Protein AF-A0A0F9BUM3-F1 (afdb_monomer)

Solvent-accessible surface area (backbone atoms only — not comparable to full-atom values): 4079 Å² total; per-residue (Å²): 134,83,78,94,62,64,63,66,62,52,48,54,50,51,41,56,51,45,42,75,76,43,57,92,71,67,73,86,79,75,58,69,68,60,55,52,49,54,52,50,50,52,52,52,47,53,54,48,54,62,70,74,46,82,62,67,78,94,43,91,73,93,126

Foldseek 3Di:
DDQPDDLVVVFVVVQVVCCVVPVPVPDDDDDPVVSVVVSVVVVVVVVVLVVVDDDPPPDRDPD

Sequence (63 aa):
MSSLINRSAVKNFILKKLESMRPWLGFNRVSKTALDVYEGRIRAMIIKDIKDHPSKGKTFRLD

Radius of gyration: 16.13 Å; Cα contacts (8 Å, |Δi|>4): 30; chains: 1; bounding box: 37×18×42 Å

Nearest PDB structures (foldseek):
  4x23-assembly1_A  TM=5.971E-01  e=5.004E-01  Drosophila melanogaster
  7e8d-assembly1_E  TM=6.000E-01  e=1.302E+00  Homo sapiens
  6m4d-assembly1_E  TM=6.220E-01  e=3.648E+00  Homo sapiens
  6see-assembly1_A  TM=6.694E-01  e=5.270E+00  Homo sapiens

Structure (mmCIF, N/CA/C/O backbone):
data_AF-A0A0F9BUM3-F1
#
_entry.id   AF-A0A0F9BUM3-F1
#
loop_
_atom_site.group_PDB
_atom_site.id
_atom_site.type_symbol
_atom_site.label_atom_id
_atom_site.label_alt_id
_atom_site.label_comp_id
_atom_site.label_asym_id
_atom_site.label_entity_id
_atom_site.label_seq_id
_atom_site.pdbx_PDB_ins_code
_atom_site.Cartn_x
_atom_site.Cartn_y
_atom_site.Cartn_z
_atom_site.occupancy
_atom_site.B_iso_or_equiv
_atom_site.auth_seq_id
_atom_site.auth_comp_id
_atom_site.auth_asym_id
_atom_site.auth_atom_id
_atom_site.pdbx_PDB_model_num
ATOM 1 N N . MET A 1 1 ? 4.633 9.243 14.767 1.00 58.84 1 MET A N 1
ATOM 2 C CA . MET A 1 1 ? 3.503 8.417 14.281 1.00 58.84 1 MET A CA 1
ATOM 3 C C . MET A 1 1 ? 4.069 7.107 13.762 1.00 58.84 1 MET A C 1
ATOM 5 O O . MET A 1 1 ? 4.970 7.159 12.936 1.00 58.84 1 MET A O 1
ATOM 9 N N . SER A 1 2 ? 3.607 5.966 14.282 1.00 78.00 2 SER A N 1
ATOM 10 C CA . SER A 1 2 ? 4.015 4.651 13.765 1.00 78.00 2 SER A CA 1
ATOM 11 C C . SER A 1 2 ? 3.477 4.453 12.344 1.00 78.00 2 SER A C 1
ATOM 13 O O . SER A 1 2 ? 2.404 4.974 12.023 1.00 78.00 2 SER A O 1
ATOM 15 N N . SER A 1 3 ? 4.221 3.745 11.491 1.00 85.12 3 SER A N 1
ATOM 16 C CA . SER A 1 3 ? 3.763 3.466 10.129 1.00 85.12 3 SER A CA 1
ATOM 17 C C . SER A 1 3 ? 2.662 2.408 10.144 1.00 85.12 3 SER A C 1
ATOM 19 O O . SER A 1 3 ? 2.776 1.411 10.853 1.00 85.12 3 SER A O 1
ATOM 21 N N . LEU A 1 4 ? 1.606 2.615 9.354 1.00 90.50 4 LEU A N 1
ATOM 22 C CA . LEU A 1 4 ? 0.507 1.647 9.223 1.00 90.50 4 LEU A CA 1
ATOM 23 C C . LEU A 1 4 ? 0.856 0.478 8.291 1.00 90.50 4 LEU A C 1
ATOM 25 O O . LEU A 1 4 ? 0.145 -0.521 8.271 1.00 90.50 4 LEU A O 1
ATOM 29 N N . ILE A 1 5 ? 1.924 0.608 7.498 1.00 92.06 5 ILE A N 1
ATOM 30 C CA . ILE A 1 5 ? 2.302 -0.368 6.474 1.00 92.06 5 ILE A CA 1
ATOM 31 C C . ILE A 1 5 ? 3.765 -0.776 6.598 1.00 92.06 5 ILE A C 1
ATOM 33 O O . ILE A 1 5 ? 4.639 0.016 6.950 1.00 92.06 5 ILE A O 1
ATOM 37 N N . ASN A 1 6 ? 4.067 -2.006 6.185 1.00 94.62 6 ASN A N 1
ATOM 38 C CA . ASN A 1 6 ? 5.446 -2.401 5.935 1.00 94.62 6 ASN A CA 1
ATOM 39 C C . ASN A 1 6 ? 5.921 -1.788 4.608 1.00 94.62 6 ASN A C 1
ATOM 41 O O . ASN A 1 6 ? 5.705 -2.336 3.525 1.00 94.62 6 ASN A O 1
ATOM 45 N N . ARG A 1 7 ? 6.598 -0.642 4.701 1.00 93.25 7 ARG A N 1
ATOM 46 C CA . ARG A 1 7 ? 7.101 0.112 3.541 1.00 93.25 7 ARG A CA 1
ATOM 47 C C . ARG A 1 7 ? 8.033 -0.706 2.642 1.00 93.25 7 ARG A C 1
ATOM 49 O O . ARG A 1 7 ? 7.998 -0.533 1.425 1.00 93.25 7 ARG A O 1
ATOM 56 N N . SER A 1 8 ? 8.832 -1.607 3.219 1.00 94.31 8 SER A N 1
ATOM 57 C CA . SER A 1 8 ? 9.734 -2.485 2.461 1.00 94.31 8 SER A CA 1
ATOM 58 C C . SER A 1 8 ? 8.946 -3.487 1.615 1.00 94.31 8 SER A C 1
ATOM 60 O O . SER A 1 8 ? 9.171 -3.603 0.409 1.00 94.31 8 SER A O 1
ATOM 62 N N . ALA A 1 9 ? 7.947 -4.139 2.217 1.00 95.50 9 ALA A N 1
ATOM 63 C CA . ALA A 1 9 ? 7.080 -5.079 1.512 1.00 95.50 9 ALA A CA 1
ATOM 64 C C . ALA A 1 9 ? 6.303 -4.396 0.375 1.00 95.50 9 ALA A C 1
ATOM 66 O O . ALA A 1 9 ? 6.273 -4.907 -0.745 1.00 95.50 9 ALA A O 1
ATOM 67 N N . VAL A 1 10 ? 5.747 -3.206 0.629 1.00 95.88 10 VAL A N 1
ATOM 68 C CA . VAL A 1 10 ? 5.004 -2.433 -0.381 1.00 95.88 10 VAL A CA 1
ATOM 69 C C . VAL A 1 10 ? 5.908 -2.010 -1.538 1.00 95.88 10 VAL A C 1
ATOM 71 O O . VAL A 1 10 ? 5.534 -2.178 -2.697 1.00 95.88 10 VAL A O 1
ATOM 74 N N . LYS A 1 11 ? 7.125 -1.530 -1.255 1.00 96.31 11 LYS A N 1
ATOM 75 C CA . LYS A 1 11 ? 8.113 -1.209 -2.294 1.00 96.31 11 LYS A CA 1
ATOM 76 C C . LYS A 1 11 ? 8.411 -2.422 -3.179 1.00 96.31 11 LYS A C 1
ATOM 78 O O . LYS A 1 11 ? 8.365 -2.304 -4.401 1.00 96.31 11 LYS A O 1
ATOM 83 N N . ASN A 1 12 ? 8.698 -3.574 -2.573 1.00 96.31 12 ASN A N 1
ATOM 84 C CA . ASN A 1 12 ? 9.026 -4.795 -3.311 1.00 96.31 12 ASN A CA 1
ATOM 85 C C . ASN A 1 12 ? 7.853 -5.271 -4.170 1.00 96.31 12 ASN A C 1
ATOM 87 O O . ASN A 1 12 ? 8.050 -5.674 -5.314 1.00 96.31 12 ASN A O 1
ATOM 91 N N . PHE A 1 13 ? 6.632 -5.184 -3.641 1.00 96.88 13 PHE A N 1
ATOM 92 C CA . PHE A 1 13 ? 5.426 -5.505 -4.392 1.00 96.88 13 PHE A CA 1
ATOM 93 C C . PHE A 1 13 ? 5.254 -4.591 -5.613 1.00 96.88 13 PHE A C 1
ATOM 95 O O . PHE A 1 13 ? 5.027 -5.086 -6.715 1.00 96.88 13 PHE A O 1
ATOM 102 N N . ILE A 1 14 ? 5.417 -3.273 -5.439 1.00 96.00 14 ILE A N 1
ATOM 103 C CA . ILE A 1 14 ? 5.311 -2.299 -6.536 1.00 96.00 14 ILE A CA 1
ATOM 104 C C . ILE A 1 14 ? 6.334 -2.605 -7.632 1.00 96.00 14 ILE A C 1
ATOM 106 O O . ILE A 1 14 ? 5.958 -2.661 -8.799 1.00 96.00 14 ILE A O 1
ATOM 110 N N . LEU A 1 15 ? 7.601 -2.831 -7.273 1.00 96.69 15 LEU A N 1
ATOM 111 C CA . LEU A 1 15 ? 8.654 -3.114 -8.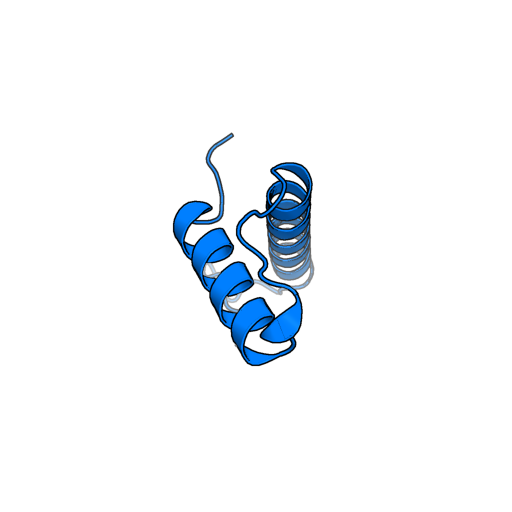253 1.00 96.69 15 LEU A CA 1
ATOM 112 C C . LEU A 1 15 ? 8.370 -4.398 -9.035 1.00 96.69 15 LEU A C 1
ATOM 114 O O . LEU A 1 15 ? 8.362 -4.358 -10.261 1.00 96.69 15 LEU A O 1
ATOM 118 N N . LYS A 1 16 ? 8.020 -5.492 -8.346 1.00 96.81 16 LYS A N 1
ATOM 119 C CA . LYS A 1 16 ? 7.640 -6.753 -9.003 1.00 96.81 16 LYS A CA 1
ATOM 120 C C . LYS A 1 16 ? 6.436 -6.579 -9.925 1.00 96.81 16 LYS A C 1
ATOM 122 O O . LYS A 1 16 ? 6.396 -7.139 -11.019 1.00 96.81 16 LYS A O 1
ATOM 127 N N . LYS A 1 17 ? 5.440 -5.793 -9.505 1.00 96.94 17 LYS A N 1
ATOM 128 C CA . LYS A 1 17 ? 4.255 -5.551 -10.330 1.00 96.94 17 LYS A CA 1
ATOM 129 C C . LYS A 1 17 ? 4.596 -4.713 -11.564 1.00 96.94 17 LYS A C 1
ATOM 131 O O . LYS A 1 17 ? 4.145 -5.052 -12.655 1.00 96.94 17 LYS A O 1
ATOM 136 N N . LEU A 1 18 ? 5.418 -3.676 -11.419 1.00 96.44 18 LEU A N 1
ATOM 137 C CA . LEU A 1 18 ? 5.892 -2.859 -12.538 1.00 96.44 18 LEU A CA 1
ATOM 138 C C . LEU A 1 18 ? 6.722 -3.675 -13.531 1.00 96.44 18 LEU A C 1
ATOM 140 O O . LEU A 1 18 ? 6.487 -3.567 -14.731 1.00 96.44 18 LEU A O 1
ATOM 144 N N . GLU A 1 19 ? 7.620 -4.522 -13.037 1.00 95.69 19 GLU A N 1
ATOM 145 C CA . GLU A 1 19 ? 8.412 -5.449 -13.847 1.00 95.69 19 GLU A CA 1
ATOM 146 C C . GLU A 1 19 ? 7.512 -6.403 -14.642 1.00 95.69 19 GLU A C 1
ATOM 148 O O . GLU A 1 19 ? 7.688 -6.549 -15.847 1.00 95.69 19 GLU A O 1
ATOM 153 N N . SER A 1 20 ? 6.466 -6.954 -14.014 1.00 96.38 20 SER A N 1
ATOM 154 C CA . S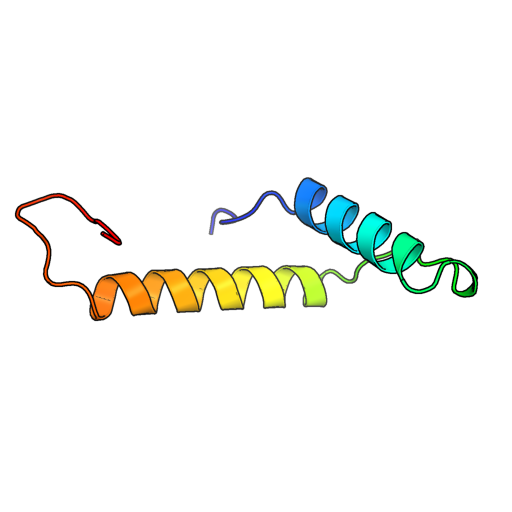ER A 1 20 ? 5.506 -7.827 -14.707 1.00 96.38 20 SER A CA 1
ATOM 155 C C . SER A 1 20 ? 4.687 -7.119 -15.795 1.00 96.38 20 SER A C 1
ATOM 157 O O . SER A 1 20 ? 4.252 -7.753 -16.750 1.00 96.38 20 SER A O 1
ATOM 159 N N . MET A 1 21 ? 4.441 -5.813 -15.651 1.00 96.06 21 MET A N 1
ATOM 160 C CA . MET A 1 21 ? 3.594 -5.048 -16.574 1.00 96.06 21 MET A CA 1
ATOM 161 C C . MET A 1 21 ? 4.390 -4.371 -17.690 1.00 96.06 21 MET A C 1
ATOM 163 O O . MET A 1 21 ? 3.857 -4.146 -18.775 1.00 96.06 21 MET A O 1
ATOM 167 N N . ARG A 1 22 ? 5.622 -3.950 -17.397 1.00 93.94 22 ARG A N 1
ATOM 168 C CA . ARG A 1 22 ? 6.466 -3.135 -18.280 1.00 93.94 22 ARG A CA 1
ATOM 169 C C . ARG A 1 22 ? 7.938 -3.530 -18.099 1.00 93.94 22 ARG A C 1
ATOM 171 O O . ARG A 1 22 ? 8.733 -2.703 -17.640 1.00 93.94 22 ARG A O 1
ATOM 178 N N . PRO A 1 23 ? 8.316 -4.774 -18.446 1.00 92.06 23 PRO A N 1
ATOM 179 C CA . PRO A 1 23 ? 9.660 -5.293 -18.184 1.00 92.06 23 PRO A CA 1
ATOM 180 C C . PRO A 1 23 ? 10.758 -4.475 -18.878 1.00 92.06 23 PRO A C 1
ATOM 182 O O . PRO A 1 23 ? 11.835 -4.287 -18.324 1.00 92.06 23 PRO A O 1
ATOM 185 N N . TRP A 1 24 ? 10.468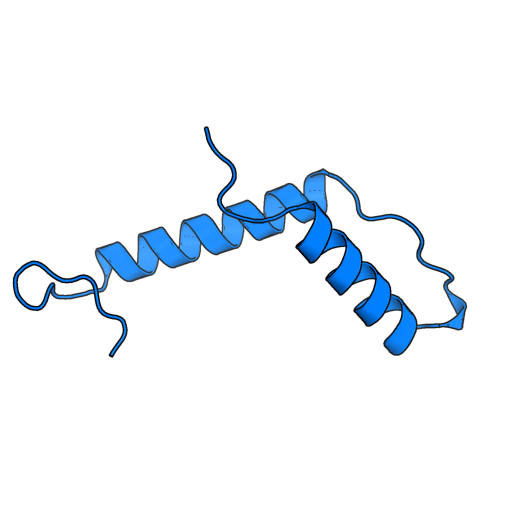 -3.897 -20.048 1.00 94.69 24 TRP A N 1
ATOM 186 C CA . TRP A 1 24 ? 11.428 -3.101 -20.824 1.00 94.69 24 TRP A CA 1
ATOM 187 C C . TRP A 1 24 ? 11.796 -1.747 -20.194 1.00 94.69 24 TRP A C 1
ATOM 189 O O . TRP A 1 24 ? 12.738 -1.108 -20.653 1.00 94.69 24 TRP A O 1
ATOM 199 N N . LEU A 1 25 ? 11.071 -1.282 -19.167 1.00 92.38 25 LEU A N 1
ATOM 200 C CA . LEU A 1 25 ? 11.334 0.014 -18.525 1.00 92.38 25 LEU A CA 1
ATOM 201 C C . LEU A 1 25 ? 12.313 -0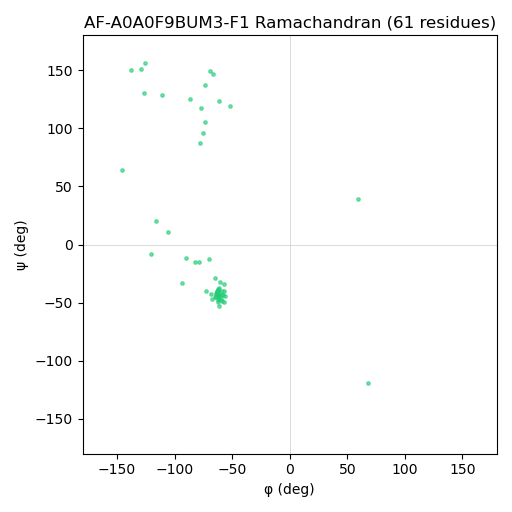.063 -17.343 1.00 92.38 25 LEU A C 1
ATOM 203 O O . LEU A 1 25 ? 12.765 0.980 -16.878 1.00 92.38 25 LEU A O 1
ATOM 207 N N . GLY A 1 26 ? 12.643 -1.262 -16.846 1.00 91.12 26 GLY A N 1
ATOM 208 C CA . GLY A 1 26 ? 13.718 -1.447 -15.860 1.00 91.12 26 GLY A CA 1
ATOM 209 C C . GLY A 1 26 ? 13.539 -0.687 -14.536 1.00 91.12 26 GLY A C 1
ATOM 210 O O . GLY A 1 26 ? 14.501 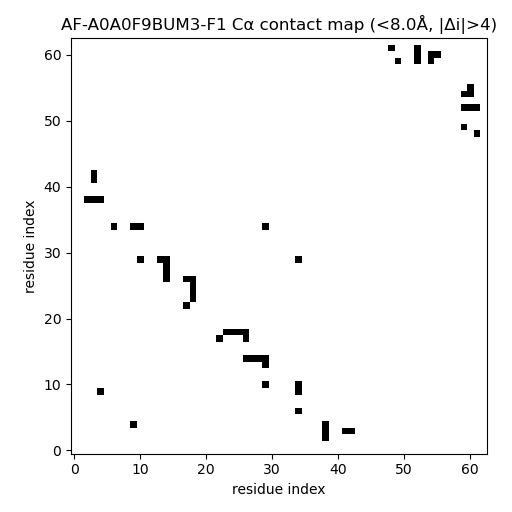-0.141 -13.994 1.00 91.12 26 GLY A O 1
ATOM 211 N N . PHE A 1 27 ? 12.315 -0.612 -14.001 1.00 92.25 27 PHE A N 1
ATOM 212 C CA . PHE A 1 27 ? 12.052 0.094 -12.741 1.00 92.25 27 PHE A CA 1
ATOM 213 C C . PHE A 1 27 ? 12.825 -0.520 -11.561 1.00 92.25 27 PHE A C 1
ATOM 215 O O . PHE A 1 27 ? 12.627 -1.681 -11.221 1.00 92.25 27 PHE A O 1
ATOM 222 N N . ASN A 1 28 ? 13.641 0.283 -10.870 1.00 93.38 28 ASN A N 1
ATOM 223 C CA . ASN A 1 28 ? 14.455 -0.164 -9.725 1.00 93.38 28 ASN A CA 1
ATOM 224 C C . ASN A 1 28 ? 14.164 0.586 -8.410 1.00 93.38 28 ASN A C 1
ATOM 226 O O . ASN A 1 28 ? 14.680 0.239 -7.342 1.00 93.38 28 ASN A O 1
ATOM 230 N N . ARG A 1 29 ? 13.350 1.644 -8.464 1.00 94.38 29 ARG A N 1
ATOM 231 C CA . ARG A 1 29 ? 13.107 2.557 -7.345 1.00 94.38 29 ARG A CA 1
ATOM 232 C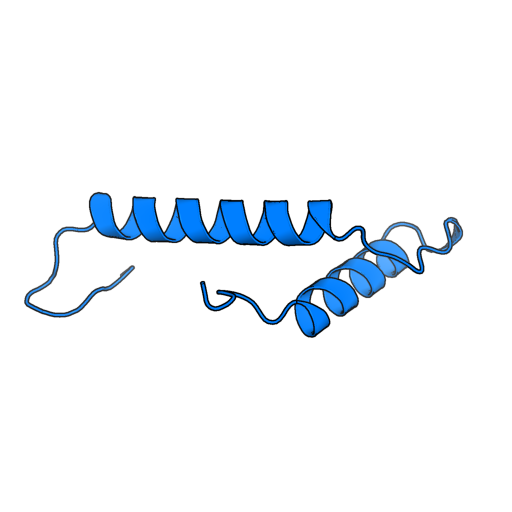 C . ARG A 1 29 ? 11.634 2.926 -7.234 1.00 94.38 29 ARG A C 1
ATOM 234 O O . ARG A 1 29 ? 10.914 3.008 -8.220 1.00 94.38 29 ARG A O 1
ATOM 241 N N . VAL A 1 30 ? 11.221 3.195 -5.999 1.00 94.44 30 VAL A N 1
ATOM 242 C CA . VAL A 1 30 ? 9.914 3.758 -5.649 1.00 94.44 30 VAL A CA 1
ATOM 243 C C . VAL A 1 30 ? 10.185 4.986 -4.793 1.00 94.44 30 VAL A C 1
ATOM 245 O O . VAL A 1 30 ? 10.998 4.919 -3.867 1.00 94.44 30 VAL A O 1
ATOM 248 N N . SER A 1 31 ? 9.557 6.115 -5.120 1.00 95.56 31 SER A N 1
ATOM 249 C CA . SER A 1 31 ? 9.759 7.357 -4.376 1.00 95.56 31 SER A CA 1
ATOM 250 C C . SER A 1 31 ? 9.148 7.267 -2.977 1.00 95.56 31 SER A C 1
ATOM 252 O O . SER A 1 31 ? 8.131 6.606 -2.760 1.00 95.56 31 SER A O 1
ATOM 254 N N . LYS A 1 32 ? 9.754 7.978 -2.020 1.00 94.25 32 LYS A N 1
ATOM 255 C CA . LYS A 1 32 ? 9.214 8.101 -0.659 1.00 94.25 32 LYS A CA 1
ATOM 256 C C . LYS A 1 32 ? 7.788 8.661 -0.687 1.00 94.25 32 LYS A C 1
ATOM 258 O O . LYS A 1 32 ? 6.904 8.091 -0.061 1.00 94.25 32 LYS A O 1
ATOM 263 N N . THR A 1 33 ? 7.556 9.690 -1.502 1.00 95.56 33 THR A N 1
ATOM 264 C CA . THR A 1 33 ? 6.242 10.316 -1.686 1.00 95.56 33 THR A CA 1
ATOM 265 C C . THR A 1 33 ? 5.182 9.321 -2.151 1.00 95.56 33 THR A C 1
ATOM 267 O O . THR A 1 33 ? 4.065 9.359 -1.652 1.00 95.56 33 THR A O 1
ATOM 270 N N . ALA A 1 34 ? 5.508 8.394 -3.061 1.00 94.62 34 ALA A N 1
ATOM 271 C CA . ALA A 1 34 ? 4.549 7.377 -3.487 1.00 94.62 34 ALA A CA 1
ATOM 272 C C . ALA A 1 34 ? 4.133 6.472 -2.316 1.00 94.62 34 ALA A C 1
ATOM 274 O O . ALA A 1 34 ? 2.946 6.209 -2.135 1.00 94.62 34 ALA A O 1
ATOM 275 N N . LEU A 1 35 ? 5.094 6.040 -1.491 1.00 95.31 35 LEU A N 1
ATOM 276 C CA . LEU A 1 35 ? 4.812 5.241 -0.294 1.00 95.31 35 LEU A CA 1
ATOM 277 C C . LEU A 1 35 ? 3.976 6.026 0.727 1.00 95.31 35 LEU A C 1
ATOM 279 O O . LEU A 1 35 ? 3.021 5.478 1.274 1.00 95.31 35 LEU A O 1
ATOM 283 N N . ASP A 1 36 ? 4.287 7.309 0.930 1.00 95.12 36 ASP A N 1
ATOM 284 C CA . ASP A 1 36 ? 3.528 8.194 1.819 1.00 95.12 36 ASP A CA 1
ATOM 285 C C . ASP A 1 36 ? 2.075 8.376 1.329 1.00 95.12 36 ASP A C 1
ATOM 287 O O . ASP A 1 36 ? 1.143 8.355 2.134 1.00 95.12 36 ASP A O 1
ATOM 291 N N . VAL A 1 37 ? 1.855 8.477 0.011 1.00 96.00 37 VAL A N 1
ATOM 292 C CA . VAL A 1 37 ? 0.511 8.563 -0.590 1.00 96.00 37 VAL A CA 1
ATOM 293 C C . VAL A 1 37 ? -0.287 7.278 -0.366 1.00 96.00 37 VAL A C 1
ATOM 295 O O . VAL A 1 37 ? -1.456 7.352 0.015 1.00 96.00 37 VAL A O 1
ATOM 298 N N . TYR A 1 38 ? 0.313 6.103 -0.574 1.00 95.12 38 TYR A N 1
ATOM 299 C CA . TYR A 1 38 ? -0.372 4.831 -0.310 1.00 95.12 38 TYR A CA 1
ATOM 300 C C . TYR A 1 38 ? -0.750 4.686 1.163 1.00 95.12 38 TYR A C 1
ATOM 302 O O . TYR A 1 38 ? -1.880 4.312 1.477 1.00 95.12 38 TYR A O 1
ATOM 310 N N . GLU A 1 39 ? 0.159 5.042 2.066 1.00 94.75 39 GLU A N 1
ATOM 311 C CA . GLU A 1 39 ? -0.112 5.026 3.500 1.00 94.75 39 GLU A CA 1
ATOM 312 C C . GLU A 1 39 ? -1.223 6.015 3.886 1.00 94.75 39 GLU A C 1
ATOM 314 O O . GLU A 1 39 ? -2.106 5.679 4.677 1.00 94.75 39 GLU A O 1
ATOM 319 N N . GLY A 1 40 ? -1.232 7.211 3.288 1.00 95.19 40 GLY A N 1
ATOM 320 C CA . GLY A 1 40 ? -2.295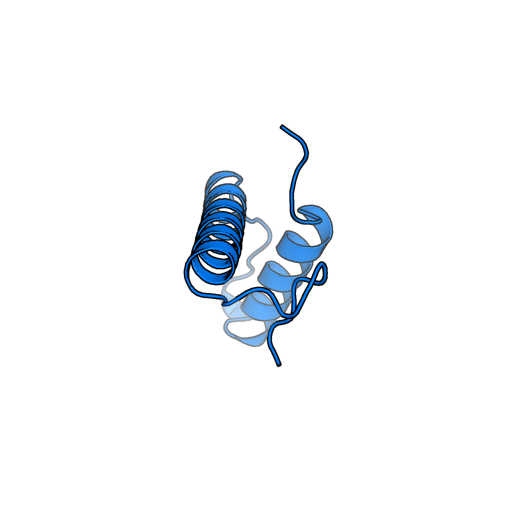 8.199 3.468 1.00 95.19 40 GLY A CA 1
ATOM 321 C C . GLY A 1 40 ? -3.662 7.695 3.002 1.00 95.19 40 GLY A C 1
ATOM 322 O O . GLY A 1 40 ? -4.652 7.872 3.709 1.00 95.19 40 GLY A O 1
ATOM 323 N N . ARG A 1 41 ? -3.718 7.005 1.856 1.00 95.38 41 ARG A N 1
ATOM 324 C CA . ARG A 1 41 ? -4.954 6.394 1.339 1.00 95.38 41 ARG A CA 1
ATOM 325 C C . ARG A 1 41 ? -5.483 5.299 2.257 1.00 95.38 41 ARG A C 1
ATOM 327 O O . ARG A 1 41 ? -6.671 5.297 2.557 1.00 95.38 41 ARG A O 1
ATOM 334 N N . ILE A 1 42 ? -4.612 4.410 2.734 1.00 94.69 42 ILE A N 1
ATOM 335 C CA . ILE A 1 42 ? -4.990 3.348 3.679 1.00 94.69 42 ILE A CA 1
ATOM 336 C C . ILE A 1 42 ? -5.503 3.959 4.983 1.00 94.69 42 ILE A C 1
ATOM 338 O O . ILE A 1 42 ? -6.537 3.545 5.495 1.00 94.69 42 ILE A O 1
ATOM 342 N N . ARG A 1 43 ? -4.833 4.999 5.492 1.00 95.06 43 ARG A N 1
ATOM 343 C CA . ARG A 1 43 ? -5.297 5.719 6.682 1.00 95.06 43 ARG A CA 1
ATOM 344 C C . ARG A 1 43 ? -6.683 6.326 6.47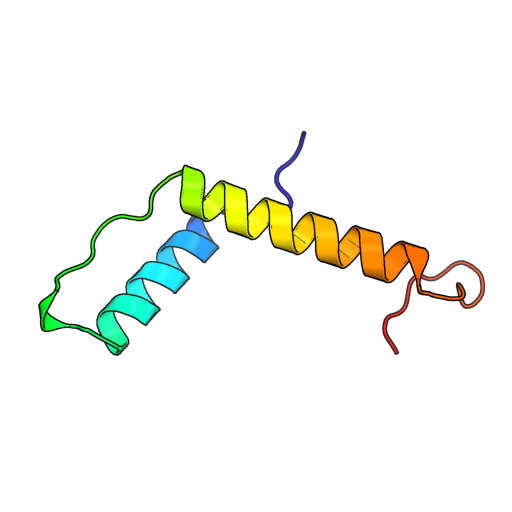2 1.00 95.06 43 ARG A C 1
ATOM 346 O O . ARG A 1 43 ? -7.538 6.181 7.337 1.00 95.06 43 ARG A O 1
ATOM 353 N N . ALA A 1 44 ? -6.902 7.000 5.344 1.00 94.69 44 ALA A N 1
ATOM 354 C CA . ALA A 1 44 ? -8.192 7.603 5.022 1.00 94.69 44 ALA A CA 1
ATOM 355 C C . ALA A 1 44 ? -9.302 6.548 4.901 1.00 94.69 44 ALA A C 1
ATOM 357 O O . ALA A 1 44 ? -10.399 6.774 5.399 1.00 94.69 44 ALA A O 1
ATOM 358 N N . MET A 1 45 ? -8.993 5.396 4.299 1.00 92.81 45 MET A N 1
ATOM 359 C CA . MET A 1 45 ? -9.897 4.250 4.194 1.00 92.81 45 MET A CA 1
ATOM 360 C C . MET A 1 45 ? -10.284 3.722 5.577 1.00 92.81 45 MET A C 1
ATOM 362 O O . MET A 1 45 ? -11.460 3.724 5.903 1.00 92.81 45 MET A O 1
ATOM 366 N N . ILE A 1 46 ? -9.308 3.421 6.440 1.00 91.25 46 ILE A N 1
ATOM 367 C CA . ILE A 1 46 ? -9.569 2.946 7.809 1.00 91.25 46 ILE A CA 1
ATOM 368 C C . ILE A 1 46 ? -10.415 3.957 8.596 1.00 91.25 46 ILE A C 1
ATOM 370 O O . ILE A 1 46 ? -11.353 3.577 9.287 1.00 91.25 46 ILE A O 1
ATOM 374 N N . ILE A 1 47 ? -10.107 5.256 8.495 1.00 92.00 47 ILE A N 1
ATOM 375 C CA . ILE A 1 47 ? -10.886 6.302 9.178 1.00 92.00 47 ILE A CA 1
ATOM 376 C C . ILE A 1 47 ? -12.322 6.342 8.658 1.00 92.00 47 ILE A C 1
ATOM 378 O O . ILE A 1 47 ? -13.244 6.526 9.450 1.00 92.00 47 ILE A O 1
ATOM 382 N N . LYS A 1 48 ? -12.509 6.213 7.343 1.00 90.94 48 LYS A N 1
ATOM 383 C CA . LYS A 1 48 ? -13.836 6.168 6.736 1.00 90.94 48 LYS A CA 1
ATOM 384 C C . LYS A 1 48 ? -14.608 4.953 7.248 1.00 90.94 48 LYS A C 1
ATOM 386 O O . LYS A 1 48 ? -15.705 5.124 7.760 1.00 90.94 48 LYS A O 1
ATOM 391 N N . ASP A 1 49 ? -14.000 3.775 7.211 1.00 88.88 49 ASP A N 1
ATOM 392 C CA . ASP A 1 49 ? -14.645 2.540 7.650 1.00 88.88 49 ASP A CA 1
ATOM 393 C C . ASP A 1 49 ? -15.033 2.600 9.139 1.00 88.88 49 ASP A C 1
ATOM 395 O O . ASP A 1 49 ? -16.114 2.164 9.518 1.00 88.88 49 ASP A O 1
ATOM 399 N N . ILE A 1 50 ? -14.200 3.214 9.988 1.00 87.94 50 ILE A N 1
ATOM 400 C CA . ILE A 1 50 ? -14.522 3.460 11.406 1.00 87.94 50 ILE A CA 1
ATOM 401 C C . ILE A 1 50 ? -15.736 4.382 11.568 1.00 87.94 50 ILE A C 1
ATOM 403 O O . ILE A 1 50 ? -16.537 4.172 12.476 1.00 87.94 50 ILE A O 1
ATOM 407 N N . LYS A 1 51 ? -15.861 5.417 10.731 1.00 86.94 51 LYS A N 1
ATOM 408 C CA . LYS A 1 51 ? -16.976 6.374 10.800 1.00 86.94 51 LYS A CA 1
ATOM 409 C C . LYS A 1 51 ? -18.284 5.777 10.302 1.00 86.94 51 LYS A C 1
ATOM 411 O O . LYS A 1 51 ? -19.329 6.056 10.879 1.00 86.94 51 LYS A O 1
ATOM 416 N N . ASP A 1 52 ? -18.206 5.001 9.231 1.00 83.31 52 ASP A N 1
ATOM 417 C CA . ASP A 1 52 ? -19.378 4.485 8.531 1.00 83.31 52 ASP A CA 1
ATOM 418 C C . ASP A 1 52 ? -19.952 3.229 9.219 1.00 83.31 52 ASP A C 1
ATOM 420 O O . ASP A 1 52 ? -21.087 2.839 8.946 1.00 83.31 52 ASP A O 1
ATOM 424 N N . HIS A 1 53 ? -19.203 2.588 10.125 1.00 71.62 53 HIS A N 1
ATOM 425 C CA . HIS A 1 53 ? -19.611 1.324 10.736 1.00 71.62 53 HIS A CA 1
ATOM 426 C C . HIS A 1 53 ? -20.494 1.495 11.994 1.00 71.62 53 HIS A C 1
ATOM 428 O O . HIS A 1 53 ? -20.054 2.101 12.977 1.00 71.62 53 HIS A O 1
ATOM 434 N N . PRO A 1 54 ? -21.697 0.881 12.052 1.00 61.31 54 PRO A N 1
ATOM 435 C CA . PRO A 1 54 ? -22.418 0.690 13.304 1.00 61.31 54 PRO A CA 1
ATOM 436 C C . PRO A 1 54 ? -21.716 -0.411 14.104 1.00 61.31 54 PRO A C 1
ATOM 438 O O . PRO A 1 54 ? -21.818 -1.593 13.789 1.00 61.31 54 PRO A O 1
ATOM 441 N N . SER A 1 55 ? -20.982 -0.032 15.148 1.00 64.25 55 SER A N 1
ATOM 442 C CA . SER A 1 55 ? -20.261 -0.980 16.001 1.00 64.25 55 SER A CA 1
ATOM 443 C C . SER A 1 55 ? -21.183 -2.100 16.499 1.00 64.25 55 SER A C 1
ATOM 445 O O . SER A 1 55 ? -22.141 -1.842 17.235 1.00 64.25 55 SER A O 1
ATOM 447 N N . LYS A 1 56 ? -20.881 -3.359 16.159 1.00 64.94 56 LYS A N 1
ATOM 448 C CA . LYS A 1 56 ? -21.573 -4.519 16.739 1.00 64.94 56 LYS A CA 1
ATOM 449 C C . LYS A 1 56 ? -21.027 -4.784 18.143 1.00 64.94 56 LYS A C 1
ATOM 451 O O . LYS A 1 56 ? -20.072 -5.538 18.342 1.00 64.94 56 LYS A O 1
ATOM 456 N N . GLY A 1 57 ? -21.614 -4.117 19.134 1.00 75.50 57 GLY A N 1
ATOM 457 C CA . GLY A 1 57 ? -21.113 -4.137 20.508 1.00 75.50 57 GLY A CA 1
ATOM 458 C C . GLY A 1 57 ? -19.761 -3.423 20.620 1.00 75.50 57 GLY A C 1
ATOM 459 O O . GLY A 1 57 ? -19.673 -2.235 20.335 1.00 75.50 57 GLY A O 1
ATOM 460 N N . LYS A 1 58 ? -18.708 -4.140 21.044 1.00 78.94 58 LYS A N 1
ATOM 461 C CA . LYS A 1 58 ? -17.341 -3.601 21.243 1.00 78.94 58 LYS A CA 1
ATOM 462 C C . LYS A 1 58 ? -16.338 -4.022 20.159 1.00 78.94 58 LYS A C 1
ATOM 464 O O . LYS A 1 58 ? -15.136 -3.845 20.338 1.00 78.94 58 LYS A O 1
ATOM 469 N N . THR A 1 59 ? -16.800 -4.624 19.065 1.00 79.69 59 THR A N 1
ATOM 470 C CA . THR A 1 59 ? -15.924 -5.155 18.012 1.00 79.69 59 THR A CA 1
ATOM 471 C C . THR A 1 59 ? -16.066 -4.330 16.739 1.00 79.69 59 THR A C 1
ATOM 473 O O . THR A 1 59 ? -17.178 -4.137 16.258 1.00 79.69 59 THR A O 1
ATOM 476 N N . PHE A 1 60 ? -14.939 -3.876 16.183 1.00 80.50 60 PHE A N 1
ATOM 477 C CA . PHE A 1 60 ? -14.895 -3.337 14.825 1.00 80.50 60 PHE A CA 1
ATOM 478 C C . PHE A 1 60 ? -14.922 -4.503 13.841 1.00 80.50 60 PHE A C 1
ATOM 480 O O . PHE A 1 60 ? -14.026 -5.353 13.870 1.00 80.50 60 PHE A O 1
ATOM 487 N N . ARG A 1 61 ? -15.959 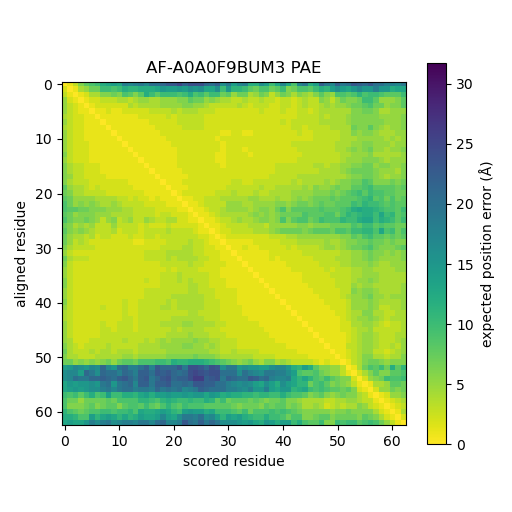-4.568 13.010 1.00 74.44 61 ARG A N 1
ATOM 488 C CA . ARG A 1 61 ? -16.066 -5.562 11.947 1.00 74.44 61 ARG A CA 1
ATOM 489 C C . ARG A 1 61 ? -16.308 -4.868 10.609 1.00 74.44 61 ARG A C 1
ATOM 491 O O . ARG A 1 61 ? -16.763 -3.737 10.564 1.00 74.44 61 ARG A O 1
ATOM 498 N N . LEU A 1 62 ? -15.953 -5.546 9.528 1.00 67.44 62 LEU A N 1
ATOM 499 C CA . LEU A 1 62 ? -16.211 -5.112 8.151 1.00 67.44 62 LEU A CA 1
ATOM 500 C C . LEU A 1 62 ? -17.157 -6.110 7.450 1.00 67.44 62 LEU A C 1
ATOM 502 O O . LEU A 1 62 ? -17.132 -6.199 6.226 1.00 67.44 62 LEU A O 1
ATOM 506 N N . ASP A 1 63 ? -17.896 -6.910 8.239 1.00 66.94 63 ASP A N 1
ATOM 507 C CA . ASP A 1 63 ? -18.760 -8.017 7.800 1.00 66.94 63 ASP A CA 1
ATOM 508 C C . ASP A 1 63 ? -20.155 -7.566 7.342 1.00 66.94 63 ASP A C 1
ATOM 510 O O . ASP A 1 63 ? -20.685 -6.574 7.893 1.00 66.94 63 ASP A O 1
#

pLDDT: mean 89.02, std 10.13, range [58.84, 96.94]

Mean predicted aligned error: 5.22 Å

Organism: NCBI:txid412755

Secondary structure (DSSP, 8-state):
---SS-HHHHHHHHHHHHHHH-GGG------HHHHHHHHHHHHHHHHHHHHH---BTTB----